Protein AF-A0A382WIF8-F1 (afdb_monomer_lite)

InterPro domains:
  IPR017850 Alkaline-phosphatase-like, core domain superfamily [G3DSA:3.40.720.10] (25-113)
  IPR017850 Alkaline-phosphatase-like, core domain superfamily [SSF53649] (26-97)
  IPR051849 Glycosaminoglycan-degrading sulfatase [PTHR46615] (6-99)

Structure (mmCIF, N/CA/C/O backbone):
data_AF-A0A382WIF8-F1
#
_entry.id   AF-A0A382WIF8-F1
#
loop_
_atom_site.group_PDB
_atom_site.id
_atom_site.type_symbol
_atom_site.label_atom_id
_atom_site.label_alt_id
_atom_site.label_comp_id
_atom_site.label_asym_id
_atom_site.label_entity_id
_atom_site.label_seq_id
_atom_site.pdbx_PDB_ins_code
_atom_site.Cartn_x
_atom_site.Cartn_y
_atom_site.Cartn_z
_atom_site.occupancy
_atom_site.B_iso_or_equiv
_atom_site.auth_seq_id
_atom_site.auth_comp_id
_atom_site.auth_asym_id
_atom_site.auth_atom_id
_atom_site.pdbx_PDB_model_num
ATOM 1 N N . MET A 1 1 ? -19.072 -18.924 66.270 1.00 60.59 1 MET A N 1
ATOM 2 C CA . MET A 1 1 ? -19.280 -17.749 65.383 1.00 60.59 1 MET A CA 1
ATOM 3 C C . MET A 1 1 ? -18.066 -17.445 64.502 1.00 60.59 1 MET A C 1
ATOM 5 O O . MET A 1 1 ? -18.243 -17.328 63.299 1.00 60.59 1 MET A O 1
ATOM 9 N N . LYS A 1 2 ? -16.838 -17.369 65.045 1.00 66.50 2 LYS A N 1
ATOM 10 C CA . LYS A 1 2 ? -15.619 -17.066 64.260 1.00 66.50 2 LYS A CA 1
ATOM 11 C C . LYS A 1 2 ? -15.285 -18.119 63.185 1.00 66.50 2 LYS A C 1
ATOM 13 O O . LYS A 1 2 ? -14.956 -17.744 62.071 1.00 66.50 2 LYS A O 1
ATOM 18 N N . THR A 1 3 ? -15.468 -19.406 63.493 1.00 73.06 3 THR A N 1
ATOM 19 C CA . THR A 1 3 ? -15.211 -20.541 62.580 1.00 73.06 3 THR A CA 1
ATOM 20 C C . THR A 1 3 ? -16.156 -20.597 61.376 1.00 73.06 3 THR A C 1
ATOM 22 O O . THR A 1 3 ? -15.741 -20.939 60.273 1.00 73.06 3 THR A O 1
ATOM 25 N N . ILE A 1 4 ? -17.418 -20.206 61.568 1.00 79.62 4 ILE A N 1
ATOM 26 C CA . ILE A 1 4 ? -18.420 -20.117 60.495 1.00 79.62 4 ILE A CA 1
ATOM 27 C C . ILE A 1 4 ? -18.080 -18.950 59.560 1.00 79.62 4 ILE A C 1
ATOM 29 O O . ILE A 1 4 ? -18.101 -19.110 58.345 1.00 79.62 4 ILE A O 1
ATOM 33 N N . SER A 1 5 ? -17.683 -17.802 60.121 1.00 75.00 5 SER A N 1
ATOM 34 C CA . SER A 1 5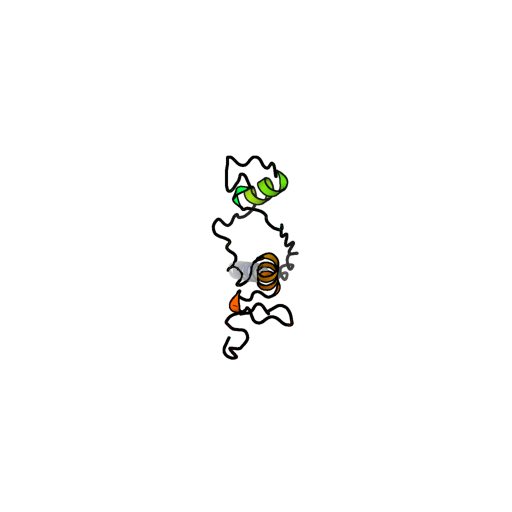 ? -17.270 -16.629 59.340 1.00 75.00 5 SER A CA 1
ATOM 35 C C . SER A 1 5 ? -16.037 -16.916 58.471 1.00 75.00 5 SER A C 1
ATOM 37 O O . SER A 1 5 ? -16.017 -16.579 57.290 1.00 75.00 5 SER A O 1
ATOM 39 N N . THR A 1 6 ? -15.043 -17.633 59.006 1.00 81.62 6 THR A N 1
ATOM 40 C CA . THR A 1 6 ? -13.859 -18.048 58.234 1.00 81.62 6 THR A CA 1
ATOM 41 C C . THR A 1 6 ? -14.185 -19.031 57.111 1.00 81.62 6 THR A C 1
ATOM 43 O O . THR A 1 6 ? -13.595 -18.933 56.040 1.00 81.62 6 THR A O 1
ATOM 46 N N . PHE A 1 7 ? -15.146 -19.939 57.314 1.00 86.25 7 PHE A N 1
ATOM 47 C CA . PHE A 1 7 ? -15.590 -20.861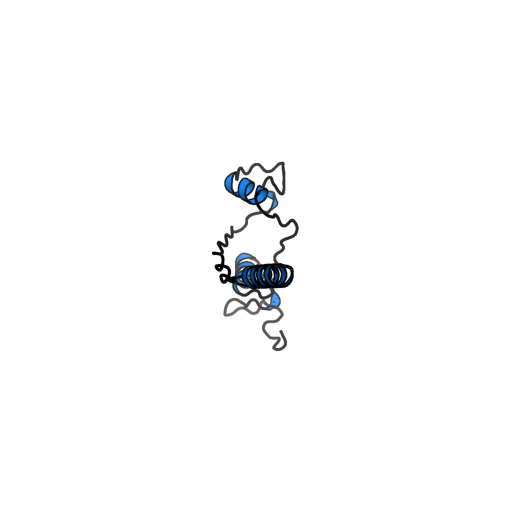 56.263 1.00 86.25 7 PHE A CA 1
ATOM 48 C C . PHE A 1 7 ? -16.333 -20.134 55.137 1.00 86.25 7 PHE A C 1
ATOM 50 O O . PHE A 1 7 ? -16.098 -20.417 53.966 1.00 86.25 7 PHE A O 1
ATOM 57 N N . ILE A 1 8 ? -17.184 -19.164 55.482 1.00 86.06 8 ILE A N 1
ATOM 58 C CA . ILE A 1 8 ? -17.898 -18.333 54.503 1.00 86.06 8 ILE A CA 1
ATOM 59 C C . ILE A 1 8 ? -16.910 -17.493 53.688 1.00 86.06 8 ILE A C 1
ATOM 61 O O . ILE A 1 8 ? -17.029 -17.419 52.468 1.00 86.06 8 ILE A O 1
ATOM 65 N N . LEU A 1 9 ? -15.903 -16.907 54.341 1.00 84.12 9 LEU A N 1
ATOM 66 C CA . LEU A 1 9 ? -14.883 -16.115 53.659 1.00 84.12 9 LEU A CA 1
ATOM 67 C C . LEU A 1 9 ? -14.022 -16.977 52.723 1.00 84.12 9 LEU A C 1
ATOM 69 O O . LEU A 1 9 ? -13.766 -16.576 51.591 1.00 84.12 9 LEU A O 1
ATOM 73 N N . ALA A 1 10 ? -13.631 -18.179 53.155 1.00 83.19 10 ALA A N 1
ATOM 74 C CA . ALA A 1 10 ? -12.891 -19.118 52.314 1.00 83.19 10 ALA A CA 1
ATOM 75 C C . ALA A 1 10 ? -13.716 -19.571 51.098 1.00 83.19 10 ALA A C 1
ATOM 77 O O . ALA A 1 10 ? -13.191 -19.629 49.990 1.00 83.19 10 ALA A O 1
ATOM 78 N N . LEU A 1 11 ? -15.015 -19.825 51.285 1.00 82.31 11 LEU A N 1
ATOM 79 C CA . LEU A 1 11 ? -15.929 -20.203 50.208 1.00 82.31 11 LEU A CA 1
ATOM 80 C C . LEU A 1 11 ? -16.135 -19.058 49.202 1.00 82.31 11 LEU A C 1
ATOM 82 O O . LEU A 1 11 ? -16.129 -19.299 47.999 1.00 82.31 11 LEU A O 1
ATOM 86 N N . LEU A 1 12 ? -16.250 -17.812 49.673 1.00 81.81 12 LEU A N 1
ATOM 87 C CA . LEU A 1 12 ? -16.361 -16.622 48.819 1.00 81.81 12 LEU A CA 1
ATOM 88 C C . LEU A 1 12 ? -15.104 -16.388 47.972 1.00 81.81 12 LEU A C 1
ATOM 90 O O . LEU A 1 12 ? -15.218 -16.024 46.804 1.00 81.81 12 LEU A O 1
ATOM 94 N N . VAL A 1 13 ? -13.917 -16.633 48.535 1.00 81.62 13 VAL A N 1
ATOM 95 C CA . VAL A 1 13 ? -12.641 -16.563 47.800 1.00 81.62 13 VAL A CA 1
ATOM 96 C C . VAL A 1 13 ? -12.519 -17.705 46.786 1.00 81.62 13 VAL A C 1
ATOM 98 O O . VAL A 1 13 ? -12.017 -17.507 45.684 1.00 81.62 13 VAL A O 1
ATOM 101 N N . PHE A 1 14 ? -13.015 -18.898 47.119 1.00 77.38 14 PHE A N 1
ATOM 102 C CA . PHE A 1 14 ? -13.005 -20.032 46.193 1.00 77.38 14 PHE A CA 1
ATOM 103 C C . PHE A 1 14 ? -13.979 -19.831 45.021 1.00 77.38 14 PHE A C 1
ATOM 105 O O . PHE A 1 14 ? -13.661 -20.186 43.888 1.00 77.38 14 PHE A O 1
ATOM 112 N N . LEU A 1 15 ? -15.143 -19.215 45.269 1.00 72.81 15 LEU A N 1
ATOM 113 C CA . LEU A 1 15 ? -16.125 -18.895 44.228 1.00 72.81 15 LEU A CA 1
ATOM 114 C C . LEU A 1 15 ? -15.669 -17.756 43.304 1.00 72.81 15 LEU A C 1
ATOM 116 O O . LEU A 1 15 ? -16.025 -17.767 42.130 1.00 72.81 15 LEU A O 1
ATOM 120 N N . SER A 1 16 ? -14.873 -16.797 43.787 1.00 71.75 16 SER A N 1
ATOM 121 C CA . SER A 1 16 ? -14.341 -15.712 42.947 1.00 71.75 16 SER A CA 1
ATOM 122 C C . SER A 1 16 ? -13.142 -16.127 42.084 1.00 71.75 16 SER A C 1
ATOM 124 O O . SER A 1 16 ? -12.828 -15.442 41.112 1.00 71.75 16 SER A O 1
ATOM 126 N N . ALA A 1 17 ? -12.501 -17.261 42.388 1.00 68.38 17 ALA A N 1
ATOM 127 C CA . ALA A 1 17 ? -11.388 -17.811 41.609 1.00 68.38 17 ALA A CA 1
ATOM 128 C C . ALA A 1 17 ? -11.830 -18.699 40.424 1.00 68.38 17 ALA A C 1
ATOM 130 O O . ALA A 1 17 ? -11.018 -19.032 39.559 1.00 68.38 17 ALA A O 1
ATOM 131 N N . GLY A 1 18 ? -13.105 -19.095 40.362 1.00 66.38 18 GLY A N 1
ATOM 132 C CA . GLY A 1 18 ? -13.631 -19.986 39.331 1.00 66.38 18 GLY A CA 1
ATOM 133 C C . GLY A 1 18 ? -14.270 -19.237 38.166 1.00 66.38 18 GLY A C 1
ATOM 134 O O . GLY A 1 18 ? -15.479 -19.037 38.171 1.00 66.38 18 GLY A O 1
ATOM 135 N N . GLY A 1 19 ? -13.497 -18.884 37.134 1.00 65.38 19 GLY A N 1
ATOM 136 C CA . GLY A 1 19 ? -14.093 -18.620 35.818 1.00 65.38 19 GLY A CA 1
ATOM 137 C C . GLY A 1 19 ? -13.563 -17.434 35.026 1.00 65.38 19 GLY A C 1
ATOM 138 O O . GLY A 1 19 ? -14.355 -16.658 34.499 1.00 65.38 19 GLY A O 1
ATOM 139 N N . THR A 1 20 ? -12.255 -17.335 34.799 1.00 62.09 20 THR A N 1
ATOM 140 C CA . THR A 1 20 ? -11.797 -16.721 33.546 1.00 62.09 20 THR A CA 1
ATOM 141 C C . THR A 1 20 ? -11.923 -17.769 32.444 1.00 62.09 20 THR A C 1
ATOM 143 O O . THR A 1 20 ? -10.964 -18.432 32.058 1.00 62.09 20 THR A O 1
ATOM 146 N N . SER A 1 21 ? -13.148 -17.963 31.945 1.00 60.34 21 SER A N 1
ATOM 147 C CA . SER A 1 21 ? -13.336 -18.665 30.677 1.00 60.34 21 SER A CA 1
ATOM 148 C C . SER A 1 21 ? -12.635 -17.823 29.617 1.00 60.34 21 SER A C 1
ATOM 150 O O . SER A 1 21 ? -13.141 -16.781 29.199 1.00 60.34 21 SER A O 1
ATOM 152 N N . HIS A 1 22 ? -11.413 -18.215 29.259 1.00 63.25 22 HIS A N 1
ATOM 153 C CA . HIS A 1 22 ? -10.673 -17.621 28.162 1.00 63.25 22 HIS A CA 1
ATOM 154 C C . HIS A 1 22 ? -11.379 -18.053 26.878 1.00 63.25 22 HIS A C 1
ATOM 156 O O . HIS A 1 22 ? -10.984 -19.013 26.218 1.00 63.25 22 HIS A O 1
ATOM 162 N N . ALA A 1 23 ? -12.496 -17.392 26.571 1.00 69.50 23 ALA A N 1
ATOM 163 C CA . ALA A 1 23 ? -13.137 -17.511 25.281 1.00 69.50 23 ALA A CA 1
ATOM 164 C C . ALA A 1 23 ? -12.066 -17.152 24.254 1.00 69.50 23 ALA A C 1
ATOM 166 O O . ALA A 1 23 ? -11.611 -16.008 24.218 1.00 69.50 23 ALA A O 1
ATOM 167 N N . ALA A 1 24 ? -11.613 -18.150 23.490 1.00 74.50 24 ALA A N 1
ATOM 168 C CA . ALA A 1 24 ? -10.616 -17.952 22.454 1.00 74.50 24 ALA A CA 1
ATOM 169 C C . ALA A 1 24 ? -11.074 -16.768 21.599 1.00 74.50 24 ALA A C 1
ATOM 171 O O . ALA A 1 24 ? -12.158 -16.815 21.006 1.00 74.50 24 ALA A O 1
ATOM 172 N N . ALA A 1 25 ? -10.302 -15.678 21.625 1.00 81.12 25 ALA A N 1
ATOM 173 C CA . ALA A 1 25 ? -10.683 -14.451 20.950 1.00 81.12 25 ALA A CA 1
ATOM 174 C C . ALA A 1 25 ? -10.985 -14.789 19.488 1.00 81.12 25 ALA A C 1
ATOM 176 O O . ALA A 1 25 ? -10.159 -15.395 18.796 1.00 81.12 25 ALA A O 1
ATOM 177 N N . LYS A 1 26 ? -12.200 -14.460 19.032 1.00 89.38 26 LYS A N 1
ATOM 178 C CA . LYS A 1 26 ? -12.588 -14.715 17.644 1.00 89.38 26 LYS A CA 1
ATOM 179 C C . LYS A 1 26 ? -11.567 -14.037 16.739 1.00 89.38 26 LYS A C 1
ATOM 181 O O . LYS A 1 26 ? -11.275 -12.853 16.910 1.00 89.38 26 LYS A O 1
ATOM 186 N N . ARG A 1 27 ? -11.026 -14.792 15.781 1.00 93.88 27 ARG A N 1
ATOM 187 C CA . ARG A 1 27 ? -10.103 -14.237 14.788 1.00 93.88 27 ARG A CA 1
ATOM 188 C C . ARG A 1 27 ? -10.846 -13.140 14.014 1.00 93.88 27 ARG A C 1
ATOM 190 O O . ARG A 1 27 ? -11.978 -13.388 13.591 1.00 93.88 27 ARG A O 1
ATOM 197 N N . PRO A 1 28 ? -10.261 -11.944 13.854 1.00 95.50 28 PRO A N 1
ATOM 198 C CA . PRO A 1 28 ? -10.903 -10.887 13.092 1.00 95.50 28 PRO A CA 1
ATOM 199 C C . 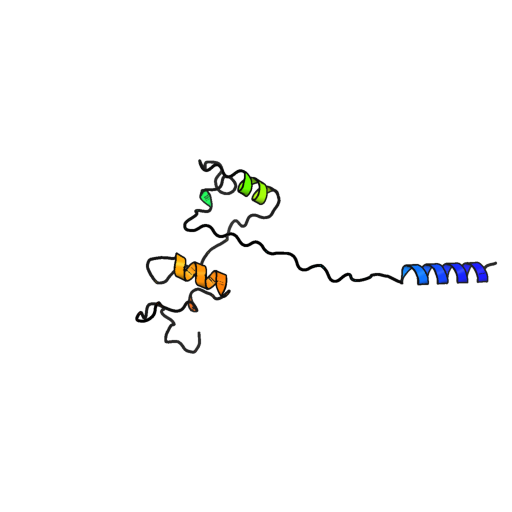PRO A 1 28 ? -10.943 -11.257 11.606 1.00 95.50 28 PRO A C 1
ATOM 201 O O . PRO A 1 28 ? -10.067 -11.964 11.104 1.00 95.50 28 PRO A O 1
ATOM 204 N N . ASN A 1 29 ? -11.939 -10.733 10.895 1.00 96.81 29 ASN A N 1
ATOM 205 C CA . ASN A 1 29 ? -11.902 -10.698 9.437 1.00 96.81 29 ASN A CA 1
ATOM 206 C C . ASN A 1 29 ? -10.974 -9.560 9.002 1.00 96.81 29 ASN A C 1
ATOM 208 O O . ASN A 1 29 ? -11.048 -8.463 9.556 1.00 96.81 29 ASN A O 1
ATOM 212 N N . ILE A 1 30 ? -10.123 -9.812 8.010 1.00 96.75 30 ILE A N 1
ATOM 213 C CA . ILE A 1 30 ? -9.205 -8.811 7.461 1.00 96.75 30 ILE A CA 1
ATOM 214 C C . ILE A 1 30 ? -9.707 -8.426 6.071 1.00 96.75 30 ILE A C 1
ATOM 216 O O . ILE A 1 30 ? -9.726 -9.259 5.167 1.00 96.75 30 ILE A O 1
ATOM 220 N N . LEU A 1 31 ? -10.111 -7.165 5.904 1.00 97.06 31 LEU A N 1
ATOM 221 C CA . LEU A 1 31 ? -10.384 -6.567 4.600 1.00 97.06 31 LEU A CA 1
ATOM 222 C C . LEU A 1 31 ? -9.173 -5.730 4.194 1.00 97.06 31 LEU A C 1
ATOM 224 O O . LEU A 1 31 ? -8.849 -4.746 4.855 1.00 97.06 31 LEU A O 1
ATOM 228 N N . PHE A 1 32 ? -8.516 -6.125 3.109 1.00 97.06 32 PHE A N 1
ATOM 229 C CA . PHE A 1 32 ? -7.341 -5.441 2.587 1.00 97.06 32 PHE A CA 1
ATOM 230 C C . PHE A 1 32 ? -7.670 -4.799 1.237 1.00 97.06 32 PHE A C 1
ATOM 232 O O . PHE A 1 32 ? -8.008 -5.495 0.281 1.00 97.06 32 PHE A O 1
ATOM 239 N N . ILE A 1 33 ? -7.617 -3.465 1.186 1.00 96.62 33 ILE A N 1
ATOM 240 C CA . ILE A 1 33 ? -7.975 -2.655 0.015 1.00 96.62 33 ILE A CA 1
ATOM 241 C C . ILE A 1 33 ? -6.703 -2.006 -0.529 1.00 96.62 33 ILE A C 1
ATOM 243 O O . ILE A 1 33 ? -5.971 -1.363 0.220 1.00 96.62 33 ILE A O 1
ATOM 247 N N . ILE A 1 34 ? -6.465 -2.151 -1.833 1.00 95.44 34 ILE A N 1
ATOM 248 C CA . ILE A 1 34 ? -5.366 -1.500 -2.553 1.00 95.44 34 ILE A CA 1
ATOM 249 C C . ILE A 1 34 ? -5.952 -0.738 -3.739 1.00 95.44 34 ILE A C 1
ATOM 251 O O . ILE A 1 34 ? -6.751 -1.294 -4.492 1.00 95.44 34 ILE A O 1
ATOM 255 N N . ALA A 1 35 ? -5.524 0.511 -3.912 1.00 95.25 35 ALA A N 1
ATOM 256 C CA . ALA A 1 35 ? -5.767 1.309 -5.109 1.00 95.25 35 ALA A CA 1
ATOM 257 C C . ALA A 1 35 ? -4.477 1.383 -5.940 1.00 95.25 35 ALA A C 1
ATOM 259 O O . ALA A 1 35 ? -3.395 1.530 -5.372 1.00 95.25 35 ALA A O 1
ATOM 260 N N . ASP A 1 36 ? -4.592 1.252 -7.263 1.00 94.88 36 ASP A N 1
ATOM 261 C CA . ASP A 1 36 ? -3.451 1.396 -8.174 1.00 94.88 36 ASP A CA 1
ATOM 262 C C . ASP A 1 36 ? -3.170 2.879 -8.437 1.00 94.88 36 ASP A C 1
ATOM 264 O O . ASP A 1 36 ? -4.108 3.670 -8.523 1.00 94.88 36 ASP A O 1
ATOM 268 N N . ASP A 1 37 ? -1.890 3.237 -8.537 1.00 93.31 37 ASP A N 1
ATOM 269 C CA . ASP A 1 37 ? -1.394 4.590 -8.836 1.00 93.31 37 ASP A CA 1
ATOM 270 C C . ASP A 1 37 ? -1.936 5.748 -7.962 1.00 93.31 37 ASP A C 1
ATOM 272 O O . ASP A 1 37 ? -1.796 6.916 -8.323 1.00 93.31 37 ASP A O 1
ATOM 276 N N . GLN A 1 38 ? -2.510 5.465 -6.786 1.00 95.19 38 GLN A N 1
ATOM 277 C CA . GLN A 1 38 ? -3.035 6.509 -5.900 1.00 95.19 38 GLN A CA 1
ATOM 278 C C . GLN A 1 38 ? -1.928 7.197 -5.098 1.00 95.19 38 GLN A C 1
ATOM 280 O O . GLN A 1 38 ? -1.147 6.544 -4.398 1.00 95.19 38 GLN A O 1
ATOM 285 N N . SER A 1 39 ? -1.897 8.529 -5.147 1.00 94.69 39 SER A N 1
ATOM 286 C CA . SER A 1 39 ? -0.976 9.323 -4.342 1.00 94.69 39 SER A CA 1
ATOM 287 C C . SER A 1 39 ? -1.506 9.451 -2.912 1.00 94.69 39 SER A C 1
ATOM 289 O O . SER A 1 39 ? -2.703 9.670 -2.711 1.00 94.69 39 SER A O 1
ATOM 291 N N . PRO A 1 40 ? -0.644 9.399 -1.878 1.00 94.31 40 PRO A N 1
ATOM 292 C CA . PRO A 1 40 ? -1.078 9.734 -0.524 1.00 94.31 40 PRO A CA 1
ATOM 293 C C . PRO A 1 40 ? -1.626 11.170 -0.457 1.00 94.31 40 PRO A C 1
ATOM 295 O O . PRO A 1 40 ? -2.618 11.425 0.218 1.00 94.31 40 PRO A O 1
ATOM 298 N N . PHE A 1 41 ? -1.056 12.106 -1.222 1.00 96.44 41 PHE A N 1
ATOM 299 C CA . PHE A 1 41 ? -1.468 13.515 -1.214 1.00 96.44 41 PHE A CA 1
ATOM 300 C C . PHE A 1 41 ? -2.792 13.793 -1.932 1.00 96.44 41 PHE A C 1
ATOM 302 O O . PHE A 1 41 ? -3.242 14.943 -1.931 1.00 96.44 41 PHE A O 1
ATOM 309 N N . ASP A 1 42 ? -3.423 12.765 -2.502 1.00 96.88 42 ASP A N 1
ATOM 310 C CA . ASP A 1 42 ? -4.792 12.868 -2.994 1.00 96.88 42 ASP A CA 1
ATOM 311 C C . ASP A 1 42 ? -5.776 12.998 -1.827 1.00 96.88 42 ASP A C 1
ATOM 313 O O . ASP A 1 42 ? -6.849 13.564 -1.988 1.00 96.88 42 ASP A O 1
ATOM 317 N N . PHE A 1 43 ? -5.437 12.561 -0.615 1.00 97.00 43 PHE A N 1
ATOM 318 C CA . PHE A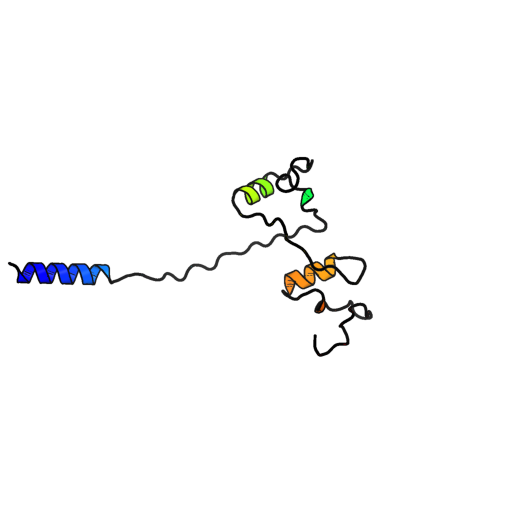 1 43 ? -6.357 12.643 0.516 1.00 97.00 43 PHE A CA 1
ATOM 319 C C . PHE A 1 43 ? -6.156 13.883 1.381 1.00 97.00 43 PHE A C 1
ATOM 321 O O . PHE A 1 43 ? -5.030 14.259 1.712 1.00 97.00 43 PHE A O 1
ATOM 328 N N . LYS A 1 44 ? -7.267 14.467 1.852 1.00 96.94 44 LYS A N 1
ATOM 329 C CA . LYS A 1 44 ? -7.250 15.662 2.712 1.00 96.94 44 LYS A CA 1
ATOM 330 C C . LYS A 1 44 ? -6.524 15.456 4.044 1.00 96.94 44 LYS A C 1
ATOM 332 O O . LYS A 1 44 ? -5.965 16.409 4.579 1.00 96.94 44 LYS A O 1
ATOM 337 N N . PHE A 1 45 ? -6.483 14.221 4.551 1.00 96.06 45 PHE A N 1
ATOM 338 C CA . PHE A 1 45 ? -5.740 13.874 5.768 1.00 96.06 45 PHE A CA 1
ATOM 339 C C . PHE A 1 45 ? -4.212 13.861 5.588 1.00 96.06 45 PHE A C 1
ATOM 341 O O . PHE A 1 45 ? -3.507 13.947 6.586 1.00 96.06 45 PHE A O 1
ATOM 348 N N . TYR A 1 46 ? -3.696 13.832 4.353 1.00 97.00 46 TYR A N 1
ATOM 349 C CA . TYR A 1 46 ? -2.270 14.049 4.060 1.00 97.00 46 TYR A CA 1
ATOM 350 C C . TYR A 1 46 ? -1.991 15.427 3.442 1.00 97.00 46 TYR A C 1
ATOM 352 O O . TYR A 1 46 ? -0.922 16.000 3.638 1.00 97.00 46 TYR A O 1
ATOM 360 N N . ASN A 1 47 ? -2.943 15.977 2.687 1.00 97.19 47 ASN A N 1
ATOM 361 C CA . ASN A 1 47 ? -2.845 17.283 2.047 1.00 97.19 47 ASN A CA 1
ATOM 362 C C . ASN A 1 47 ? -4.180 18.038 2.168 1.00 97.19 47 ASN A C 1
ATOM 364 O O . ASN A 1 47 ? -5.071 17.829 1.342 1.00 97.19 47 ASN A O 1
ATOM 368 N N . PRO A 1 48 ? -4.314 18.986 3.114 1.00 96.31 48 PRO A N 1
ATOM 369 C CA . PRO A 1 48 ? -5.553 19.745 3.318 1.00 96.31 48 PRO A CA 1
ATOM 370 C C . PRO A 1 48 ? -6.044 20.535 2.095 1.00 96.31 48 PRO A C 1
ATOM 372 O O . PRO A 1 48 ? -7.191 20.966 2.067 1.00 96.31 48 PRO A O 1
ATOM 375 N N . ARG A 1 49 ? -5.184 20.748 1.088 1.00 97.75 49 ARG A N 1
ATOM 376 C CA . ARG A 1 49 ? -5.522 21.442 -0.165 1.00 97.75 49 ARG A CA 1
ATOM 377 C C . ARG A 1 49 ? -5.955 20.498 -1.291 1.00 97.75 49 ARG A C 1
ATOM 379 O O . ARG A 1 49 ? -6.125 20.966 -2.414 1.00 97.75 49 ARG A O 1
ATOM 386 N N . SER A 1 50 ? -6.067 19.193 -1.041 1.00 97.69 50 SER A N 1
ATOM 387 C CA . SER A 1 50 ? -6.504 18.248 -2.069 1.00 97.69 50 SER A CA 1
ATOM 388 C C . SER A 1 50 ? -7.924 18.560 -2.552 1.00 97.69 50 SER A C 1
ATOM 390 O O . SER A 1 50 ? -8.802 18.903 -1.760 1.00 97.69 50 SER A O 1
ATOM 392 N N . VAL A 1 51 ? -8.140 18.415 -3.862 1.00 97.38 51 VAL A N 1
ATOM 393 C CA . VAL A 1 51 ? -9.449 18.582 -4.515 1.00 97.38 51 VAL A CA 1
ATOM 394 C C . VAL A 1 51 ? -10.294 17.309 -4.487 1.00 97.38 51 VAL A C 1
ATOM 396 O O . VAL A 1 51 ? -11.491 17.375 -4.755 1.00 97.38 51 VAL A O 1
ATOM 399 N N . LEU A 1 52 ? -9.687 16.153 -4.196 1.00 97.25 52 LEU A N 1
ATOM 400 C CA . LEU A 1 52 ? -10.411 14.889 -4.116 1.00 97.25 52 LEU A CA 1
ATOM 401 C C . LEU A 1 52 ? -11.337 14.909 -2.898 1.00 97.25 52 LEU A C 1
ATOM 403 O O . LEU A 1 52 ? -10.915 15.199 -1.776 1.00 97.25 52 LEU A O 1
ATOM 407 N N . ASP A 1 53 ? -12.594 14.543 -3.126 1.00 96.88 53 ASP A N 1
ATOM 408 C CA . ASP A 1 53 ? -13.556 14.320 -2.059 1.00 96.88 53 ASP A CA 1
ATOM 409 C C . ASP A 1 53 ? -13.754 12.820 -1.821 1.00 96.88 53 ASP A C 1
ATOM 411 O O . ASP A 1 53 ? -14.306 12.111 -2.663 1.00 96.88 53 ASP A O 1
ATOM 415 N N . ALA A 1 54 ? -13.269 12.324 -0.678 1.00 96.88 54 ALA A N 1
ATOM 416 C CA . ALA A 1 54 ? -13.286 10.902 -0.337 1.00 96.88 54 ALA A CA 1
ATOM 417 C C . ALA A 1 54 ? -13.878 10.654 1.066 1.00 96.88 54 ALA A C 1
ATOM 419 O O . ALA A 1 54 ? -13.207 10.080 1.931 1.00 96.88 54 ALA A O 1
ATOM 420 N N . PRO A 1 55 ? -15.147 11.030 1.318 1.00 97.12 55 PRO A N 1
ATOM 421 C CA . PRO A 1 55 ? -15.718 11.093 2.668 1.00 97.12 55 PRO A CA 1
ATOM 422 C C . PRO A 1 55 ? -15.714 9.750 3.418 1.00 97.12 55 PRO A C 1
ATOM 424 O O . PRO A 1 55 ? -15.591 9.717 4.642 1.00 97.12 55 PRO A O 1
ATOM 427 N N . VAL A 1 56 ? -15.813 8.621 2.706 1.00 98.00 56 VAL A N 1
ATOM 428 C CA . VAL A 1 56 ? -15.763 7.279 3.317 1.00 98.00 56 VAL A CA 1
ATOM 429 C C . VAL A 1 56 ? -14.360 6.951 3.838 1.00 98.00 56 VAL A C 1
ATOM 431 O O . VAL A 1 56 ? -14.225 6.441 4.950 1.00 98.00 56 VAL A O 1
ATOM 434 N N . LEU A 1 57 ? -13.319 7.267 3.062 1.00 97.19 57 LEU A N 1
ATOM 435 C CA . LEU A 1 57 ? -11.928 7.027 3.456 1.00 97.19 57 LEU A CA 1
ATOM 436 C C . LEU A 1 57 ? -11.461 8.041 4.504 1.00 97.19 57 LEU A C 1
ATOM 438 O O . LEU A 1 57 ? -10.764 7.664 5.438 1.00 97.19 57 LEU A O 1
ATOM 442 N N . GLU A 1 58 ? -11.908 9.295 4.411 1.00 97.00 58 GLU A N 1
ATOM 443 C CA . GLU A 1 58 ? -11.655 10.321 5.429 1.00 97.00 58 GLU A CA 1
ATOM 444 C C . GLU A 1 58 ? -12.260 9.930 6.786 1.00 97.00 58 GLU A C 1
ATOM 446 O O . GLU A 1 58 ? -11.595 10.025 7.818 1.00 97.00 58 GLU A O 1
ATOM 451 N N . LYS A 1 59 ? -13.490 9.399 6.795 1.00 98.25 59 LYS A N 1
ATOM 452 C CA . LYS A 1 59 ? -14.102 8.852 8.012 1.00 98.25 59 LYS A CA 1
ATOM 453 C C . LYS A 1 59 ? -13.317 7.658 8.561 1.00 98.25 59 LYS A C 1
ATOM 455 O O . LYS A 1 59 ? -13.116 7.583 9.771 1.00 98.25 59 LYS A O 1
ATOM 460 N N . LEU A 1 60 ? -12.875 6.740 7.696 1.00 97.75 60 LEU A N 1
ATOM 461 C CA . LEU A 1 60 ? -12.071 5.585 8.109 1.00 97.75 60 LEU A CA 1
ATOM 462 C C . LEU A 1 60 ? -10.746 6.025 8.750 1.00 97.75 60 LEU A C 1
ATOM 464 O O . LEU A 1 60 ? -10.380 5.502 9.799 1.00 97.75 60 LEU A O 1
ATOM 468 N N . ALA A 1 61 ? -10.071 7.013 8.159 1.00 97.25 61 ALA A N 1
ATOM 469 C CA . ALA A 1 61 ? -8.845 7.594 8.693 1.00 97.25 61 ALA A CA 1
ATOM 470 C C . ALA A 1 61 ? -9.066 8.227 10.079 1.00 97.25 61 ALA A C 1
ATOM 472 O O . ALA A 1 61 ? -8.314 7.944 11.006 1.00 97.25 61 ALA A O 1
ATOM 473 N N . ALA A 1 62 ? -10.136 9.014 10.251 1.00 97.75 62 ALA A N 1
ATOM 474 C CA . ALA A 1 62 ? -10.461 9.673 11.521 1.00 97.75 62 ALA A CA 1
ATOM 475 C C . ALA A 1 62 ? -10.858 8.701 12.651 1.00 97.75 62 ALA A C 1
ATOM 477 O O . ALA A 1 62 ? -10.703 9.023 13.827 1.00 97.75 62 ALA A O 1
ATOM 478 N N . GLN A 1 63 ? -11.397 7.527 12.309 1.00 98.50 63 GLN A N 1
ATOM 479 C CA . GLN A 1 63 ? -11.796 6.491 13.271 1.00 98.50 63 GLN A CA 1
ATOM 480 C C . GLN A 1 63 ? -10.691 5.461 13.550 1.00 98.50 63 GLN A C 1
ATOM 482 O O . GLN A 1 63 ? -10.878 4.582 14.393 1.00 98.50 63 GLN A O 1
ATOM 487 N N . GLY A 1 64 ? -9.577 5.534 12.823 1.00 97.06 64 GLY A N 1
ATOM 488 C CA . GLY A 1 64 ? -8.526 4.529 12.831 1.00 97.06 64 GLY A CA 1
ATOM 489 C C . GLY A 1 64 ? -7.139 5.131 13.007 1.00 97.06 64 GLY A C 1
ATOM 490 O O . GLY A 1 64 ? -6.926 6.045 13.799 1.00 97.06 64 GLY A O 1
ATOM 491 N N . MET A 1 65 ? -6.181 4.564 12.276 1.00 97.38 65 MET A N 1
ATOM 492 C CA . MET A 1 65 ? -4.786 4.986 12.280 1.00 97.38 65 MET A CA 1
ATOM 493 C C . MET A 1 65 ? -4.339 5.289 10.853 1.00 97.38 65 MET A C 1
ATOM 495 O O . MET A 1 65 ? -4.630 4.528 9.929 1.00 97.38 65 MET A O 1
ATOM 499 N N . VAL A 1 66 ? -3.604 6.387 10.701 1.00 97.06 66 VAL A N 1
ATOM 500 C CA . VAL A 1 66 ? -2.974 6.822 9.452 1.00 97.06 66 VAL A CA 1
ATOM 501 C C . VAL A 1 66 ? -1.463 6.658 9.596 1.00 97.06 66 VAL A C 1
ATOM 503 O O . VAL A 1 66 ? -0.907 6.942 10.655 1.00 97.06 66 VAL A O 1
ATOM 506 N N . PHE A 1 67 ? -0.799 6.173 8.547 1.00 96.69 67 PHE A N 1
ATOM 507 C CA . PHE A 1 67 ? 0.656 6.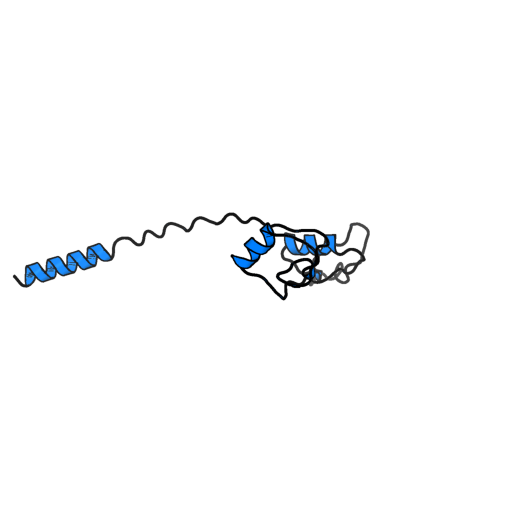028 8.517 1.00 96.69 67 PHE A CA 1
ATOM 508 C C . PHE A 1 67 ? 1.272 7.109 7.629 1.00 96.69 67 PHE A C 1
ATOM 510 O O . PHE A 1 67 ? 1.062 7.096 6.420 1.00 96.69 67 PHE A O 1
ATOM 517 N N . ASP A 1 68 ? 2.092 7.991 8.193 1.00 93.69 68 ASP A N 1
ATOM 518 C CA . ASP A 1 68 ? 2.734 9.081 7.434 1.00 93.69 68 ASP A CA 1
ATOM 519 C C . ASP A 1 68 ? 3.982 8.637 6.648 1.00 93.69 68 ASP A C 1
ATOM 521 O O . ASP A 1 68 ? 4.555 9.404 5.878 1.00 93.69 68 ASP A O 1
ATOM 525 N N . GLY A 1 69 ? 4.413 7.384 6.827 1.00 93.94 69 GLY A N 1
ATOM 526 C CA . GLY A 1 69 ? 5.649 6.841 6.260 1.00 93.94 69 GLY A CA 1
ATOM 527 C C . GLY A 1 69 ? 5.510 5.420 5.717 1.00 93.94 69 GLY A C 1
ATOM 528 O O . GLY A 1 69 ? 6.344 4.567 6.016 1.00 93.94 69 GLY A O 1
ATOM 529 N N . ALA A 1 70 ? 4.452 5.145 4.952 1.00 94.75 70 ALA A N 1
ATOM 530 C CA . ALA A 1 70 ? 4.257 3.855 4.290 1.00 94.75 70 ALA A CA 1
ATOM 531 C C . ALA A 1 70 ? 4.907 3.857 2.894 1.00 94.75 70 ALA A C 1
ATOM 533 O O . ALA A 1 70 ? 4.344 4.383 1.936 1.00 94.75 70 ALA A O 1
ATOM 534 N N . TYR A 1 71 ? 6.097 3.263 2.778 1.00 92.56 71 TYR A N 1
ATOM 535 C CA . TYR A 1 71 ? 6.878 3.251 1.539 1.00 92.56 71 TYR A CA 1
ATOM 536 C C . TYR A 1 71 ? 6.947 1.864 0.913 1.00 92.56 71 TYR A C 1
ATOM 538 O O . TYR A 1 71 ? 7.051 0.849 1.600 1.00 92.56 71 TYR A O 1
ATOM 546 N N . GLN A 1 72 ? 6.972 1.840 -0.416 1.00 90.81 72 GLN A N 1
ATOM 547 C CA . GLN A 1 72 ? 7.280 0.651 -1.195 1.00 90.81 72 GLN A CA 1
ATOM 548 C C . GLN A 1 72 ? 8.735 0.756 -1.702 1.00 90.81 72 GLN A C 1
ATOM 550 O O . GLN A 1 72 ? 9.220 1.850 -1.981 1.00 90.81 72 GLN A O 1
ATOM 555 N N . MET A 1 73 ? 9.447 -0.367 -1.812 1.00 93.19 73 MET A N 1
ATOM 556 C CA . MET A 1 73 ? 10.903 -0.395 -2.036 1.00 93.19 73 MET A CA 1
ATOM 557 C C . MET A 1 73 ? 11.386 -0.017 -3.447 1.00 93.19 73 MET A C 1
ATOM 559 O O . MET A 1 73 ? 12.584 0.140 -3.654 1.00 93.19 73 MET A O 1
ATOM 563 N N . GLY A 1 74 ? 10.501 0.098 -4.429 1.00 92.25 74 GLY A N 1
ATOM 564 C CA . GLY A 1 74 ? 10.841 0.481 -5.802 1.00 92.25 74 GLY A CA 1
ATOM 565 C C . GLY A 1 74 ? 10.544 -0.615 -6.823 1.00 92.25 74 GLY A C 1
ATOM 566 O O . GLY A 1 74 ? 9.709 -1.494 -6.614 1.00 92.25 74 GLY A O 1
ATOM 567 N N . SER A 1 75 ? 11.221 -0.514 -7.959 1.00 90.56 75 SER A N 1
ATOM 568 C CA . SER A 1 75 ? 11.326 -1.536 -8.996 1.00 90.56 75 SER A CA 1
ATOM 569 C C . SER A 1 75 ? 12.667 -1.339 -9.704 1.00 90.56 75 SER A C 1
ATOM 571 O O . SER A 1 75 ? 13.135 -0.209 -9.822 1.00 90.56 75 SER A O 1
ATOM 573 N N . TRP A 1 76 ? 13.286 -2.416 -10.182 1.00 86.06 76 TRP A N 1
ATOM 574 C CA . TRP A 1 76 ? 14.476 -2.352 -11.049 1.00 86.06 76 TRP A CA 1
ATOM 575 C C . TRP A 1 76 ? 14.133 -2.100 -12.521 1.00 86.06 76 TRP A C 1
ATOM 577 O O . TRP A 1 76 ? 15.022 -1.841 -13.329 1.00 86.06 76 TRP A O 1
ATOM 587 N N . VAL A 1 77 ? 12.855 -2.188 -12.892 1.00 78.31 77 VAL A N 1
ATOM 588 C CA . VAL A 1 77 ? 12.367 -1.902 -14.244 1.00 78.31 77 VAL A CA 1
ATOM 589 C C . VAL A 1 77 ? 11.333 -0.784 -14.227 1.00 78.31 77 VAL A C 1
ATOM 591 O O . VAL A 1 77 ? 10.687 -0.525 -13.212 1.00 78.31 77 VAL A O 1
ATOM 594 N N . GLY A 1 78 ? 11.129 -0.153 -15.386 1.00 77.44 78 GLY A N 1
ATOM 595 C CA . GLY A 1 78 ? 9.974 0.714 -15.598 1.00 77.44 78 GLY A CA 1
ATOM 596 C C . GLY A 1 78 ? 8.672 -0.046 -15.323 1.00 77.44 78 GLY A C 1
ATOM 597 O O . GLY A 1 78 ? 8.470 -1.144 -15.844 1.00 77.44 78 GLY A O 1
ATOM 598 N N . GLY A 1 79 ? 7.808 0.542 -14.495 1.00 82.12 79 GLY A N 1
ATOM 599 C CA . GLY A 1 79 ? 6.582 -0.087 -14.005 1.00 82.12 79 GLY A CA 1
ATOM 600 C C . GLY A 1 79 ? 6.760 -0.703 -12.617 1.00 82.12 79 GLY A C 1
ATOM 601 O O . GLY A 1 79 ? 7.494 -1.672 -12.422 1.00 82.12 79 GLY A O 1
ATOM 602 N N . VAL A 1 80 ? 6.056 -0.132 -11.640 1.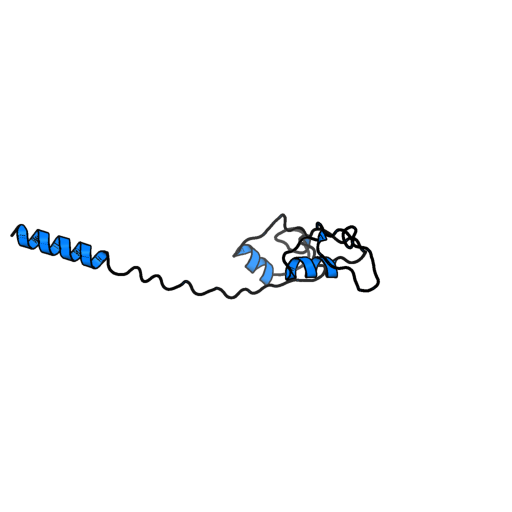00 90.62 80 VAL A N 1
ATOM 603 C CA . VAL A 1 80 ? 6.189 -0.469 -10.217 1.00 90.62 80 VAL A CA 1
ATOM 604 C C . VAL A 1 80 ? 5.127 -1.450 -9.715 1.00 90.62 80 VAL A C 1
ATOM 606 O O . VAL A 1 80 ? 5.340 -2.156 -8.729 1.00 90.62 80 VAL A O 1
ATOM 609 N N . CYS A 1 81 ? 4.006 -1.548 -10.429 1.00 91.88 81 CYS A N 1
ATOM 610 C CA . CYS A 1 81 ? 2.837 -2.335 -10.047 1.00 91.88 81 CYS A CA 1
ATOM 611 C C . CYS A 1 81 ? 3.169 -3.815 -9.797 1.00 91.88 81 CYS A C 1
ATOM 613 O O . CYS A 1 81 ? 2.763 -4.378 -8.782 1.00 91.88 81 CYS A O 1
ATOM 615 N N . THR A 1 82 ? 3.959 -4.439 -10.679 1.00 90.19 82 THR A N 1
ATOM 616 C CA . THR A 1 82 ? 4.330 -5.858 -10.548 1.00 90.19 82 THR A CA 1
ATOM 617 C C . THR A 1 82 ? 5.169 -6.098 -9.296 1.00 90.19 82 THR A C 1
ATOM 619 O O . THR A 1 82 ? 4.837 -6.987 -8.513 1.00 90.19 82 THR A O 1
ATOM 622 N N . ALA A 1 83 ? 6.222 -5.303 -9.082 1.00 91.81 83 ALA A N 1
ATOM 623 C CA . ALA A 1 83 ? 7.097 -5.451 -7.922 1.00 91.81 83 ALA A CA 1
ATOM 624 C C . ALA A 1 83 ? 6.354 -5.155 -6.612 1.00 91.81 83 ALA A C 1
ATOM 626 O O . ALA A 1 83 ? 6.427 -5.947 -5.674 1.00 91.81 83 ALA A O 1
ATOM 627 N N . SER A 1 84 ? 5.566 -4.076 -6.581 1.00 94.25 84 SER A N 1
ATOM 628 C CA . SER A 1 84 ? 4.735 -3.696 -5.434 1.00 94.25 84 SER A CA 1
ATOM 629 C C . SER A 1 84 ? 3.772 -4.818 -5.028 1.00 94.25 84 SER A C 1
ATOM 631 O O . SER A 1 84 ? 3.783 -5.258 -3.878 1.00 94.25 84 SER A O 1
ATOM 633 N N . ARG A 1 85 ? 2.997 -5.358 -5.982 1.00 93.88 85 ARG A N 1
ATOM 634 C CA . ARG A 1 85 ? 2.036 -6.439 -5.713 1.00 93.88 85 ARG A CA 1
ATOM 635 C C . ARG A 1 85 ? 2.729 -7.718 -5.245 1.00 93.88 85 ARG A C 1
ATOM 637 O O . ARG A 1 85 ? 2.232 -8.357 -4.325 1.00 93.88 85 ARG A O 1
ATOM 644 N N . HIS A 1 86 ? 3.880 -8.078 -5.818 1.00 92.25 86 HIS A N 1
ATOM 645 C CA . HIS A 1 86 ? 4.637 -9.243 -5.345 1.00 92.25 86 HIS A CA 1
ATOM 646 C C . HIS A 1 86 ? 5.085 -9.073 -3.894 1.00 92.25 86 HIS A C 1
ATOM 648 O O . HIS A 1 86 ? 4.833 -9.965 -3.090 1.00 92.25 86 HIS A O 1
ATOM 654 N N . MET A 1 87 ? 5.677 -7.926 -3.540 1.00 94.62 87 MET A N 1
ATOM 655 C CA . MET A 1 87 ? 6.126 -7.669 -2.168 1.00 94.62 87 MET A CA 1
ATOM 656 C C . MET A 1 87 ? 4.977 -7.734 -1.161 1.00 94.62 87 MET A C 1
ATOM 658 O O . MET A 1 87 ? 5.125 -8.346 -0.106 1.00 94.62 87 MET A O 1
ATOM 662 N N . ILE A 1 88 ? 3.818 -7.165 -1.505 1.00 95.88 88 ILE A N 1
ATOM 663 C CA . ILE A 1 88 ? 2.621 -7.217 -0.660 1.00 95.88 88 ILE A CA 1
ATOM 664 C C . ILE A 1 88 ? 2.131 -8.658 -0.473 1.00 95.88 88 ILE A C 1
ATOM 666 O O . ILE A 1 88 ? 1.842 -9.071 0.647 1.00 95.88 88 ILE A O 1
ATOM 670 N N . MET A 1 89 ? 2.040 -9.432 -1.557 1.00 95.44 89 MET A N 1
ATOM 671 C CA . MET A 1 89 ? 1.466 -10.781 -1.518 1.00 95.44 89 MET A CA 1
ATOM 672 C C . MET A 1 89 ? 2.400 -11.815 -0.887 1.00 95.44 89 MET A C 1
ATOM 674 O O . MET A 1 89 ? 1.924 -12.783 -0.298 1.00 95.44 89 MET A O 1
ATOM 678 N N . SER A 1 90 ? 3.719 -11.640 -1.012 1.00 94.31 90 SER A N 1
ATOM 679 C CA . SER A 1 90 ? 4.700 -12.583 -0.469 1.00 94.31 90 SER A CA 1
ATOM 680 C C . SER A 1 90 ? 5.309 -12.143 0.862 1.00 94.31 90 SER A C 1
ATOM 682 O O . SER A 1 90 ? 6.002 -12.939 1.489 1.00 94.31 90 SER A O 1
ATOM 684 N N . GLY A 1 91 ? 5.144 -10.878 1.262 1.00 93.94 91 GLY A N 1
ATOM 685 C CA . GLY A 1 91 ? 5.837 -10.294 2.415 1.00 93.94 91 GLY A CA 1
ATOM 686 C C . GLY A 1 91 ? 7.365 -10.279 2.270 1.00 93.94 91 GLY A C 1
ATOM 687 O O . GLY A 1 91 ? 8.077 -10.223 3.270 1.00 93.94 91 GLY A O 1
ATOM 688 N N . ARG A 1 92 ? 7.886 -10.377 1.038 1.00 91.00 92 ARG A N 1
ATOM 689 C CA . ARG A 1 92 ? 9.332 -10.380 0.758 1.00 91.00 92 ARG A CA 1
ATOM 690 C C . ARG A 1 92 ? 9.745 -9.026 0.205 1.00 91.00 92 ARG A C 1
ATOM 692 O O . ARG A 1 92 ? 8.931 -8.311 -0.367 1.00 91.00 92 ARG A O 1
ATOM 699 N N . THR A 1 93 ? 11.013 -8.681 0.380 1.00 92.00 93 THR A N 1
ATOM 700 C CA . THR A 1 93 ? 11.567 -7.420 -0.124 1.00 92.00 93 THR A CA 1
ATOM 701 C C . THR A 1 93 ? 11.695 -7.433 -1.643 1.00 92.00 93 THR A C 1
ATOM 703 O O . THR A 1 93 ? 11.674 -8.500 -2.262 1.00 92.00 93 THR A O 1
ATOM 706 N N . LEU A 1 94 ? 11.907 -6.247 -2.224 1.00 91.94 94 LEU A N 1
ATOM 707 C CA . LEU A 1 94 ? 12.113 -6.055 -3.659 1.00 91.94 94 LEU A CA 1
ATOM 708 C C . LEU A 1 94 ? 13.108 -7.076 -4.211 1.00 91.94 94 LEU A C 1
ATOM 710 O O . LEU A 1 94 ? 12.796 -7.746 -5.177 1.00 91.94 94 LEU A O 1
ATOM 714 N N . TRP A 1 95 ? 14.230 -7.297 -3.528 1.00 88.38 95 TRP A N 1
ATOM 715 C CA . TRP A 1 95 ? 15.307 -8.213 -3.925 1.00 88.38 95 TRP A CA 1
ATOM 716 C C . TRP A 1 95 ? 14.873 -9.658 -4.226 1.00 88.38 95 TRP A C 1
ATOM 718 O O . TRP A 1 95 ? 15.548 -10.345 -4.988 1.00 88.38 95 TRP A O 1
ATOM 728 N N . HIS A 1 96 ? 13.734 -10.100 -3.689 1.00 87.81 96 HIS A N 1
ATOM 729 C CA . HIS A 1 96 ? 13.192 -11.447 -3.883 1.00 87.81 96 HIS A CA 1
ATOM 730 C C . HIS A 1 96 ? 12.099 -11.525 -4.956 1.00 87.81 96 HIS A C 1
ATOM 732 O O . HIS A 1 96 ? 11.529 -12.597 -5.171 1.00 87.81 96 HIS A O 1
ATOM 738 N N . VAL A 1 97 ? 11.742 -10.405 -5.590 1.00 87.19 97 VAL A N 1
ATOM 739 C CA . VAL A 1 97 ? 10.736 -10.405 -6.653 1.00 87.19 97 VAL A CA 1
ATOM 740 C C . VAL A 1 97 ? 11.335 -11.091 -7.894 1.00 87.19 97 VAL A C 1
ATOM 742 O O . VAL A 1 97 ? 12.445 -10.755 -8.314 1.00 87.19 97 VAL A O 1
ATOM 745 N N . PRO A 1 98 ? 10.644 -12.078 -8.488 1.00 83.31 98 PRO A N 1
ATOM 746 C CA . PRO A 1 98 ? 11.139 -12.754 -9.678 1.00 83.31 98 PRO A CA 1
ATOM 747 C C . PRO A 1 98 ? 11.066 -11.833 -10.896 1.00 83.31 98 PRO A C 1
ATOM 749 O O . PRO A 1 98 ? 10.175 -10.988 -11.012 1.00 83.31 98 PRO A O 1
ATOM 752 N N . ASP A 1 99 ? 11.970 -12.037 -11.849 1.00 80.56 99 ASP A N 1
ATOM 753 C CA . ASP A 1 99 ? 11.829 -11.408 -13.154 1.00 80.56 99 ASP A CA 1
ATOM 754 C C . ASP A 1 99 ? 10.694 -12.030 -13.966 1.00 80.56 99 ASP A C 1
ATOM 756 O O . ASP A 1 99 ? 10.322 -13.197 -13.811 1.00 80.56 99 ASP A O 1
ATOM 760 N N . LYS A 1 100 ? 10.179 -11.246 -14.917 1.00 77.31 100 LYS A N 1
ATOM 761 C CA . LYS A 1 100 ? 9.354 -11.795 -15.991 1.00 77.31 100 LYS A CA 1
ATOM 762 C C . LYS A 1 100 ? 10.164 -12.855 -16.742 1.00 77.31 100 LYS A C 1
ATOM 764 O O . LYS A 1 100 ? 11.303 -12.598 -17.123 1.00 77.31 100 LYS A O 1
ATOM 769 N N . ALA A 1 101 ? 9.545 -14.003 -17.017 1.00 78.62 101 ALA A N 1
ATOM 770 C CA . ALA A 1 101 ? 10.165 -15.080 -17.784 1.00 78.62 101 ALA A CA 1
ATOM 771 C C . ALA A 1 101 ? 10.833 -14.554 -19.070 1.00 78.62 101 ALA A C 1
ATOM 773 O O . ALA A 1 101 ? 10.234 -13.783 -19.827 1.00 78.62 101 ALA A O 1
ATOM 774 N N . GLY A 1 102 ? 12.085 -14.959 -19.290 1.00 80.31 102 GLY A N 1
ATOM 775 C CA . GLY A 1 102 ? 12.907 -14.503 -20.414 1.00 80.31 102 GLY A CA 1
ATOM 776 C C . GLY A 1 102 ? 13.585 -13.141 -20.216 1.00 80.31 102 GLY A C 1
ATOM 777 O O . GLY A 1 102 ? 14.185 -12.632 -21.158 1.00 80.31 102 GLY A O 1
ATOM 778 N N . ARG A 1 103 ? 13.505 -12.535 -19.025 1.00 79.50 103 ARG A N 1
ATOM 779 C CA . ARG A 1 103 ? 14.260 -11.330 -18.655 1.00 79.50 103 ARG A CA 1
ATOM 780 C C . ARG A 1 103 ? 15.159 -11.608 -17.452 1.00 79.50 103 ARG A C 1
ATOM 782 O O . ARG A 1 103 ? 14.812 -12.416 -16.600 1.00 79.50 103 ARG A O 1
ATOM 789 N N . ILE A 1 104 ? 16.298 -10.921 -17.413 1.00 82.31 104 ILE A N 1
ATOM 790 C CA . ILE A 1 104 ? 17.286 -10.954 -16.326 1.00 82.31 104 ILE A CA 1
ATOM 791 C C . ILE A 1 104 ? 17.567 -9.489 -15.972 1.00 82.31 104 ILE A C 1
ATOM 793 O O . ILE A 1 104 ? 18.505 -8.883 -16.480 1.00 82.31 104 ILE A O 1
ATOM 797 N N . MET A 1 105 ? 16.659 -8.890 -15.207 1.00 82.62 105 MET A N 1
ATOM 798 C CA . MET A 1 105 ? 16.694 -7.483 -14.797 1.00 82.62 105 MET A CA 1
ATOM 799 C C . MET A 1 105 ? 16.871 -7.332 -13.284 1.00 82.62 105 MET A C 1
ATOM 801 O O . MET A 1 105 ? 17.402 -6.316 -12.841 1.00 82.62 105 MET A O 1
ATOM 805 N N . ASN A 1 106 ? 16.456 -8.320 -12.488 1.00 85.56 106 ASN A N 1
ATOM 806 C CA . ASN A 1 106 ? 16.736 -8.363 -11.065 1.00 85.56 106 ASN A CA 1
ATOM 807 C C . ASN A 1 106 ? 18.253 -8.584 -10.874 1.00 85.56 106 ASN A C 1
ATOM 809 O O . ASN A 1 106 ? 18.778 -9.623 -11.289 1.00 85.56 106 ASN A O 1
ATOM 813 N N . PRO A 1 107 ? 18.970 -7.659 -10.206 1.00 83.25 107 PRO A N 1
ATOM 814 C CA . PRO A 1 107 ? 20.419 -7.761 -9.998 1.00 83.25 107 PRO A CA 1
ATOM 815 C C . PRO A 1 107 ? 20.843 -8.976 -9.156 1.00 83.25 107 PRO A C 1
ATOM 817 O O . PRO A 1 107 ? 22.029 -9.297 -9.077 1.00 83.25 107 PRO A O 1
ATOM 820 N N . HIS A 1 108 ? 19.897 -9.659 -8.513 1.00 84.62 108 HIS A N 1
ATOM 821 C CA . HIS A 1 108 ? 20.134 -10.788 -7.621 1.00 84.62 108 HIS A CA 1
ATOM 822 C C . HIS A 1 108 ? 19.582 -12.115 -8.138 1.00 84.62 108 HIS A C 1
ATOM 824 O O . HIS A 1 108 ? 19.717 -13.122 -7.454 1.00 84.62 108 HIS A O 1
ATOM 830 N N . VAL A 1 109 ? 19.052 -12.164 -9.364 1.00 81.06 109 VAL A N 1
ATOM 831 C CA . VAL A 1 109 ? 18.482 -13.393 -9.952 1.00 81.06 109 VAL A CA 1
ATOM 832 C C . VAL A 1 109 ? 19.465 -14.571 -10.013 1.00 81.06 109 VAL A C 1
ATOM 834 O O . VAL A 1 109 ? 19.051 -15.723 -9.937 1.00 81.06 109 VAL A O 1
ATOM 837 N N . ASN A 1 110 ? 20.769 -14.289 -10.081 1.00 81.12 110 ASN A N 1
ATOM 838 C CA . ASN A 1 110 ? 21.832 -15.300 -10.101 1.00 81.12 110 ASN A CA 1
ATOM 839 C C . ASN A 1 110 ? 22.554 -15.454 -8.751 1.00 81.12 110 ASN A C 1
ATOM 841 O O . ASN A 1 110 ? 23.579 -16.131 -8.689 1.00 81.12 110 ASN A O 1
ATOM 845 N N . ASN A 1 111 ? 22.085 -14.802 -7.681 1.00 83.00 111 ASN A N 1
ATOM 846 C CA . ASN A 1 111 ? 22.711 -14.882 -6.366 1.00 83.00 111 ASN A CA 1
ATOM 847 C C . ASN A 1 111 ? 21.993 -15.926 -5.493 1.00 83.00 111 ASN A C 1
ATOM 849 O O . ASN A 1 111 ? 20.960 -15.609 -4.913 1.00 83.00 111 ASN A O 1
ATOM 853 N N . PRO A 1 112 ? 22.550 -17.138 -5.317 1.00 75.81 112 PRO A N 1
ATOM 854 C CA . PRO A 1 112 ? 21.907 -18.192 -4.530 1.00 75.81 112 PRO A CA 1
ATOM 855 C C . PRO A 1 112 ? 21.905 -17.918 -3.018 1.00 75.81 112 PRO A C 1
ATOM 857 O O . PRO A 1 112 ? 21.351 -18.707 -2.259 1.00 75.81 112 PRO A O 1
ATOM 860 N N . LYS A 1 113 ? 22.589 -16.858 -2.562 1.00 78.75 113 LYS A N 1
ATOM 861 C CA . LYS A 1 113 ? 22.647 -16.452 -1.151 1.00 78.75 113 LYS A CA 1
ATOM 862 C C . LYS A 1 113 ? 21.619 -15.373 -0.794 1.00 78.75 113 LYS A C 1
ATOM 864 O O . LYS A 1 113 ? 21.607 -14.949 0.361 1.00 78.75 113 LYS A O 1
ATOM 869 N N . MET A 1 114 ? 20.826 -14.905 -1.761 1.00 68.25 114 MET A N 1
ATOM 870 C CA . MET A 1 114 ? 19.645 -14.069 -1.516 1.00 68.25 114 MET A CA 1
ATOM 871 C C . MET A 1 114 ? 18.371 -14.905 -1.511 1.00 68.25 114 MET A C 1
ATOM 873 O O . MET A 1 114 ? 18.305 -15.891 -2.274 1.00 68.25 114 MET A O 1
#

pLDDT: mean 87.67, std 10.11, range [60.34, 98.5]

Secondary structure (DSSP, 8-state):
-HHHHHHHHHHHHHHHTS------PPPPP------SS--GGGSTTT-TT-----HHHHHHHHHS---TT------SSS-SHHHHHHHHHH---GGGPPPPTT---STTTT-TT-

Radius of gyration: 27.51 Å; chains: 1; bounding box: 42×42×86 Å

Sequence (114 aa):
MKTISTFILALLVFLSAGGTSHAAAKRPNILFIIADDQSPFDFKFYNPRSVLDAPVLEKLAAQGMVFDGAYQMGSWVGGVCTASRHMIMSGRTLWHVPDKAGRIMNPHVNNPKM

Organism: NCBI:txid408172

Foldseek 3Di:
DVVVVVVVVVVVVVVVVPDPPPPPPPDDDDDDDDDPPDDPCCDCVLPVPHPDDDPVVVVVCVVDPDDPDDDAPAALDPDGVQLRVCCVVVVDHSLPRDDDPPDDRRPCNPPPVD